Protein AF-A0A445AIQ0-F1 (afdb_monomer_lite)

Radius of gyration: 19.83 Å; chains: 1; bounding box: 51×32×51 Å

Sequence (119 aa):
MVEGFGVENKNWVLDMYKKRHSWVTAHIRGKFFAGFWTTSRCEGLNSIIAKYVNSRYNLVEFIQHFNRCVDHIQWKEVQADLVSVNGRPNMQTYFQQLERSAANVYTLSVFYMFQPILV

Structure (mmCIF, N/CA/C/O backbone):
data_AF-A0A445AIQ0-F1
#
_entry.id   AF-A0A445AIQ0-F1
#
loop_
_atom_site.group_PDB
_atom_site.id
_atom_site.type_symbol
_atom_site.label_atom_id
_atom_site.label_alt_id
_atom_site.label_comp_id
_atom_site.label_asym_id
_atom_site.label_entity_id
_atom_site.label_seq_id
_atom_site.pdbx_PDB_ins_code
_atom_site.Cartn_x
_atom_site.Cartn_y
_atom_site.Cartn_z
_atom_site.occupancy
_atom_site.B_iso_or_equiv
_atom_site.auth_seq_id
_atom_site.auth_comp_id
_atom_site.auth_asym_id
_atom_site.auth_atom_id
_atom_site.pdbx_PDB_model_num
ATOM 1 N N . MET A 1 1 ? -28.488 -18.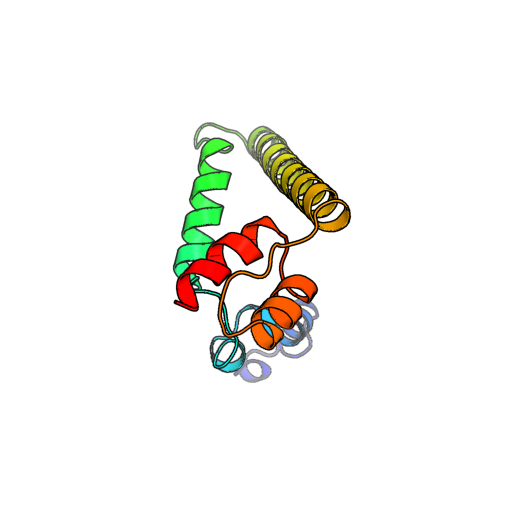774 1.343 1.00 69.75 1 MET A N 1
ATOM 2 C CA . MET A 1 1 ? -27.808 -18.552 2.643 1.00 69.75 1 MET A CA 1
ATOM 3 C C . MET A 1 1 ? -28.243 -17.234 3.268 1.00 69.75 1 MET A C 1
ATOM 5 O O . MET A 1 1 ? -28.803 -17.287 4.342 1.00 69.75 1 MET A O 1
ATOM 9 N N . VAL A 1 2 ? -28.077 -16.085 2.600 1.00 82.12 2 VAL A N 1
ATOM 10 C CA . VAL A 1 2 ? -28.510 -14.764 3.114 1.00 82.12 2 VAL A CA 1
ATOM 11 C C . VAL A 1 2 ? -30.040 -14.653 3.263 1.00 82.12 2 VAL A C 1
ATOM 13 O O . VAL A 1 2 ? -30.512 -14.206 4.302 1.00 82.12 2 VAL A O 1
ATOM 16 N N . GLU A 1 3 ? -30.798 -15.158 2.284 1.00 83.00 3 GLU A N 1
ATOM 17 C CA . GLU A 1 3 ? -32.276 -15.219 2.317 1.00 83.00 3 GLU A CA 1
ATOM 18 C C . GLU A 1 3 ? -32.822 -16.071 3.472 1.00 83.00 3 GLU A C 1
ATOM 20 O O . GLU A 1 3 ? -33.852 -15.756 4.054 1.00 83.00 3 GLU A O 1
ATOM 25 N N . GLY A 1 4 ? -32.098 -17.125 3.868 1.00 88.50 4 GLY A N 1
ATOM 26 C CA . GLY A 1 4 ? -32.497 -17.987 4.987 1.00 88.50 4 GLY A CA 1
ATOM 27 C C . GLY A 1 4 ? -32.438 -17.291 6.350 1.00 88.50 4 GLY A C 1
ATOM 28 O O . GLY A 1 4 ? -33.004 -17.794 7.313 1.00 88.50 4 GLY A O 1
ATOM 29 N N . PHE A 1 5 ? -31.772 -16.134 6.425 1.00 88.44 5 PHE A N 1
ATOM 30 C CA . PHE A 1 5 ? -31.697 -15.295 7.620 1.00 88.44 5 PHE A CA 1
ATOM 31 C C . PHE A 1 5 ? -32.515 -13.997 7.490 1.00 88.44 5 PHE A C 1
ATOM 33 O O . PHE A 1 5 ? -32.503 -13.194 8.420 1.00 88.44 5 PHE A O 1
ATOM 40 N N . GLY A 1 6 ? -33.210 -13.764 6.366 1.00 89.75 6 GLY A N 1
ATOM 41 C CA . GLY A 1 6 ? -34.052 -12.577 6.153 1.00 89.75 6 GLY A CA 1
ATOM 42 C C . GLY A 1 6 ? -33.290 -11.243 6.140 1.00 89.75 6 GLY A C 1
ATOM 43 O O . GLY A 1 6 ? -33.824 -10.205 6.543 1.00 89.75 6 GLY A O 1
ATOM 44 N N . VAL A 1 7 ? -32.006 -11.257 5.765 1.00 91.44 7 VAL A N 1
ATOM 45 C CA . VAL A 1 7 ? -31.132 -10.066 5.761 1.00 91.44 7 VAL A CA 1
ATOM 46 C C . VAL A 1 7 ? -30.725 -9.609 4.359 1.00 91.44 7 VAL A C 1
ATOM 48 O O . VAL A 1 7 ? -29.954 -8.662 4.219 1.00 91.44 7 VAL A O 1
ATOM 51 N N . GLU A 1 8 ? -31.256 -10.234 3.313 1.00 89.12 8 GLU A N 1
ATOM 52 C CA . GLU A 1 8 ? -30.918 -9.986 1.909 1.00 89.12 8 GLU A CA 1
ATOM 53 C C . GLU A 1 8 ? -31.141 -8.535 1.466 1.00 89.12 8 GLU A C 1
ATOM 55 O O . GLU A 1 8 ? -30.362 -8.011 0.673 1.00 89.12 8 GLU A O 1
ATOM 60 N N . ASN A 1 9 ? -32.129 -7.853 2.052 1.00 90.81 9 ASN A N 1
ATOM 61 C CA . ASN A 1 9 ? -32.472 -6.467 1.726 1.00 90.81 9 ASN A CA 1
ATOM 62 C C . ASN A 1 9 ? -31.833 -5.429 2.663 1.00 90.81 9 ASN A C 1
ATOM 64 O O . ASN A 1 9 ? -32.161 -4.244 2.605 1.00 90.81 9 ASN A O 1
ATOM 68 N N . LYS A 1 10 ? -30.929 -5.834 3.563 1.00 94.12 10 LYS A N 1
ATOM 69 C CA . LYS A 1 10 ? -30.224 -4.882 4.430 1.00 94.12 10 LYS A CA 1
ATOM 70 C C . LYS A 1 10 ? -29.133 -4.169 3.629 1.00 94.12 10 LYS A C 1
ATOM 72 O O . LYS A 1 10 ? -28.277 -4.815 3.029 1.00 94.12 10 LYS A O 1
ATOM 77 N N . ASN A 1 11 ? -29.104 -2.836 3.697 1.00 94.25 11 ASN A N 1
ATOM 78 C CA . ASN A 1 11 ? -28.148 -2.006 2.947 1.00 94.25 11 ASN A CA 1
ATOM 79 C C . ASN A 1 11 ? -26.690 -2.455 3.123 1.00 94.25 11 ASN A C 1
ATOM 81 O O . ASN A 1 11 ? -25.964 -2.573 2.144 1.00 94.25 11 ASN A O 1
ATOM 85 N N . TRP A 1 12 ? -26.277 -2.790 4.349 1.00 91.31 12 TRP A N 1
ATOM 86 C CA . TRP A 1 12 ? -24.907 -3.238 4.614 1.00 91.31 12 TRP A CA 1
ATOM 87 C C . TRP A 1 12 ? -24.563 -4.572 3.926 1.00 91.31 12 TRP A C 1
ATOM 89 O O . TRP A 1 12 ? -23.424 -4.751 3.498 1.00 91.31 12 TRP A O 1
ATOM 99 N N . VAL A 1 13 ? -25.531 -5.486 3.770 1.00 92.12 13 VAL A N 1
ATOM 100 C CA . VAL A 1 13 ? -25.348 -6.764 3.057 1.00 92.12 13 VAL A CA 1
ATOM 101 C C . VAL A 1 13 ? -25.195 -6.509 1.565 1.00 92.12 13 VAL A C 1
ATOM 103 O O . VAL A 1 13 ? -24.271 -7.028 0.936 1.00 92.12 13 VAL A O 1
ATOM 106 N N . LEU A 1 14 ? -26.062 -5.665 1.006 1.00 92.69 14 LEU A N 1
ATOM 107 C CA . LEU A 1 14 ? -25.999 -5.270 -0.398 1.00 92.69 14 LEU A CA 1
ATOM 108 C C . LEU A 1 14 ? -24.679 -4.555 -0.714 1.00 92.69 14 LEU A C 1
ATOM 110 O O . LEU A 1 14 ? -24.034 -4.863 -1.717 1.00 92.69 14 LEU A O 1
ATOM 114 N N . ASP A 1 15 ? -24.230 -3.651 0.154 1.00 92.88 15 ASP A N 1
ATOM 115 C CA . ASP A 1 15 ? -22.976 -2.916 -0.020 1.00 92.88 15 ASP A CA 1
ATOM 116 C C . ASP A 1 15 ? -21.745 -3.816 0.113 1.00 92.88 15 ASP A C 1
ATOM 118 O O . ASP A 1 15 ? -20.819 -3.723 -0.699 1.00 92.88 15 ASP A O 1
ATOM 122 N N . MET A 1 16 ? -21.746 -4.740 1.079 1.00 89.56 16 MET A N 1
ATOM 123 C CA . MET A 1 16 ? -20.732 -5.793 1.180 1.00 89.56 16 MET A CA 1
ATOM 124 C C . MET A 1 16 ? -20.670 -6.635 -0.095 1.00 89.56 16 MET A C 1
ATOM 126 O O . MET A 1 16 ? -19.586 -6.874 -0.635 1.00 89.56 16 MET A O 1
ATOM 130 N N . TYR A 1 17 ? -21.831 -7.049 -0.609 1.00 89.19 17 TYR A N 1
ATOM 131 C CA . TYR A 1 17 ? -21.923 -7.872 -1.808 1.00 89.19 17 TYR A CA 1
ATOM 132 C C . TYR A 1 17 ? -21.466 -7.122 -3.066 1.00 89.19 17 TYR A C 1
ATOM 134 O O . TYR A 1 17 ? -20.771 -7.693 -3.910 1.00 89.19 17 TYR A O 1
ATOM 142 N N . LYS A 1 18 ? -21.770 -5.826 -3.196 1.00 91.62 18 LYS A N 1
ATOM 143 C CA . LYS A 1 18 ? -21.240 -4.971 -4.276 1.00 91.62 18 LYS A CA 1
ATOM 144 C C . LYS A 1 18 ? -19.706 -4.912 -4.252 1.00 91.62 18 LYS A C 1
ATOM 146 O O . LYS A 1 18 ? -19.066 -4.990 -5.301 1.00 91.62 18 LYS A O 1
ATOM 151 N N . LYS A 1 19 ? -19.106 -4.858 -3.059 1.00 87.06 19 LYS A N 1
ATOM 152 C CA . LYS A 1 19 ? -17.647 -4.782 -2.840 1.00 87.06 19 LYS A CA 1
ATOM 153 C C . LYS A 1 19 ? -16.936 -6.142 -2.823 1.00 87.06 19 LYS A C 1
ATOM 155 O O . LYS A 1 19 ? -15.730 -6.196 -2.595 1.00 87.06 19 LYS A O 1
ATOM 160 N N . ARG A 1 20 ? -17.644 -7.246 -3.093 1.00 88.19 20 ARG A N 1
ATOM 161 C CA . ARG A 1 20 ? -17.108 -8.622 -3.020 1.00 88.19 20 ARG A CA 1
ATOM 162 C C . ARG A 1 20 ? -15.837 -8.856 -3.835 1.00 88.19 20 ARG A C 1
ATOM 164 O O . ARG A 1 20 ? -14.992 -9.650 -3.444 1.00 88.19 20 ARG A O 1
ATOM 171 N N . HIS A 1 21 ? -15.670 -8.137 -4.940 1.00 79.19 21 HIS A N 1
ATOM 172 C CA . HIS A 1 21 ? -14.495 -8.236 -5.803 1.00 79.19 21 HIS A CA 1
ATOM 173 C C . HIS A 1 21 ? -13.179 -7.830 -5.115 1.00 79.19 21 HIS A C 1
ATOM 175 O O . HIS A 1 21 ? -12.111 -8.202 -5.598 1.00 79.19 21 HIS A O 1
ATOM 181 N N . SER A 1 22 ? -13.247 -7.087 -4.007 1.00 74.00 22 SER A N 1
ATOM 182 C CA . SER A 1 22 ? -12.077 -6.620 -3.258 1.00 74.00 22 SER A CA 1
ATOM 183 C C . SER A 1 22 ? -11.575 -7.618 -2.210 1.00 74.00 22 SER A C 1
ATOM 185 O O . SER A 1 22 ? -10.437 -7.493 -1.765 1.00 74.00 22 SER A O 1
ATOM 187 N N . TRP A 1 23 ? -12.395 -8.595 -1.804 1.00 73.06 23 TRP A N 1
ATOM 188 C CA . TRP A 1 23 ? -12.088 -9.487 -0.674 1.00 73.06 23 TRP A CA 1
ATOM 189 C C . TRP A 1 23 ? -12.412 -10.969 -0.912 1.00 73.06 23 TRP A C 1
ATOM 191 O O . TRP A 1 23 ? -11.812 -11.827 -0.271 1.00 73.06 23 TRP A O 1
ATOM 201 N N . VAL A 1 24 ? -13.313 -11.309 -1.841 1.00 79.56 24 VAL A N 1
ATOM 202 C CA . VAL A 1 24 ? -13.638 -12.707 -2.160 1.00 79.56 24 VAL A CA 1
ATOM 203 C C . VAL A 1 24 ? -12.531 -13.331 -3.002 1.00 79.56 24 VAL A C 1
ATOM 205 O O . VAL A 1 24 ? -12.258 -12.898 -4.122 1.00 79.56 24 VAL A O 1
ATOM 208 N N . THR A 1 25 ? -11.966 -14.433 -2.514 1.00 70.88 25 THR A N 1
ATOM 209 C CA . THR A 1 25 ? -10.865 -15.170 -3.154 1.00 70.88 25 THR A CA 1
ATOM 210 C C . THR A 1 25 ? -11.159 -15.574 -4.603 1.00 70.88 25 THR A C 1
ATOM 212 O O . THR A 1 25 ? -10.279 -15.487 -5.457 1.00 70.88 25 THR A O 1
ATOM 215 N N . ALA A 1 26 ? -12.406 -15.941 -4.921 1.00 79.56 26 ALA A N 1
ATOM 216 C CA . ALA A 1 26 ? -12.816 -16.290 -6.284 1.00 79.56 26 ALA A CA 1
ATOM 217 C C . ALA A 1 26 ? -12.656 -15.131 -7.290 1.00 79.56 26 ALA A C 1
ATOM 219 O O . ALA A 1 26 ? -12.390 -15.380 -8.459 1.00 79.56 26 ALA A O 1
ATOM 220 N N . HIS A 1 27 ? -12.764 -13.876 -6.838 1.00 73.44 27 HIS A N 1
ATOM 221 C CA . HIS A 1 27 ? -12.558 -12.678 -7.665 1.00 73.44 27 HIS A CA 1
ATOM 222 C C . HIS A 1 27 ? -11.104 -12.176 -7.670 1.00 73.44 27 HIS A C 1
ATOM 224 O O . HIS A 1 27 ? -10.737 -11.324 -8.481 1.00 73.44 27 HIS A O 1
ATOM 230 N N . ILE A 1 28 ? -10.286 -12.688 -6.753 1.00 68.56 28 ILE A N 1
ATOM 231 C CA . ILE A 1 28 ? -8.854 -12.394 -6.627 1.00 68.56 28 ILE A CA 1
ATOM 232 C C . ILE A 1 28 ? -8.043 -13.342 -7.530 1.00 68.56 28 ILE A C 1
ATOM 234 O O . ILE A 1 28 ? -6.978 -12.976 -8.024 1.00 68.56 28 ILE A O 1
ATOM 238 N N . ARG A 1 29 ? -8.564 -14.545 -7.808 1.00 67.75 29 ARG A N 1
ATOM 239 C CA . ARG A 1 29 ? -7.931 -15.541 -8.681 1.00 67.75 29 ARG A CA 1
ATOM 240 C C . ARG A 1 29 ? -7.721 -14.991 -10.100 1.00 67.75 29 ARG A C 1
ATOM 242 O O . ARG A 1 29 ? -8.664 -14.540 -10.739 1.00 67.75 29 ARG A O 1
ATOM 249 N N . GLY A 1 30 ? -6.480 -15.050 -10.587 1.00 66.81 30 GLY A N 1
ATOM 250 C CA . GLY A 1 30 ? -6.094 -14.565 -11.920 1.00 66.81 30 GLY A CA 1
ATOM 251 C C . GLY A 1 30 ? -5.699 -13.085 -11.986 1.00 66.81 30 GLY A C 1
ATOM 252 O O . GLY A 1 30 ? -5.286 -12.626 -13.046 1.00 66.81 30 GLY A O 1
ATOM 253 N N . LYS A 1 31 ? -5.771 -12.337 -10.877 1.00 68.62 31 LYS A N 1
ATOM 254 C CA . LYS A 1 31 ? -5.184 -10.993 -10.796 1.00 68.62 31 LYS A CA 1
ATOM 255 C C . LYS A 1 31 ? -3.725 -11.083 -10.353 1.00 68.62 31 LYS A C 1
ATOM 257 O O . LYS A 1 31 ? -3.399 -11.806 -9.412 1.00 68.62 31 LYS A O 1
ATOM 262 N N . PHE A 1 32 ? -2.849 -10.351 -11.035 1.00 62.50 32 PHE A N 1
ATOM 263 C CA . PHE A 1 32 ? -1.444 -10.246 -10.659 1.00 62.50 32 PHE A CA 1
ATOM 264 C C . PHE A 1 32 ? -1.302 -9.292 -9.469 1.00 62.50 32 PHE A C 1
ATOM 266 O O . PHE A 1 32 ? -1.684 -8.128 -9.556 1.00 62.50 32 PHE A O 1
ATOM 273 N N . PHE A 1 33 ? -0.754 -9.791 -8.361 1.00 64.12 33 PHE A N 1
ATOM 274 C CA . PHE A 1 33 ? -0.478 -9.000 -7.156 1.00 64.12 33 PHE A CA 1
ATOM 275 C C . PHE A 1 33 ? 1.022 -8.813 -6.910 1.00 64.12 33 PHE A C 1
ATOM 277 O O . PHE A 1 33 ? 1.404 -8.536 -5.783 1.00 64.12 33 PHE A O 1
ATOM 284 N N . ALA A 1 34 ? 1.885 -9.012 -7.916 1.00 58.66 34 ALA A N 1
ATOM 285 C CA . ALA A 1 34 ? 3.339 -8.850 -7.782 1.00 58.66 34 ALA A CA 1
ATOM 286 C C . ALA A 1 34 ? 3.951 -9.582 -6.564 1.00 58.66 34 ALA A C 1
ATOM 288 O O . ALA A 1 34 ? 4.798 -9.043 -5.863 1.00 58.66 34 ALA A O 1
ATOM 289 N N . GLY A 1 35 ? 3.482 -10.804 -6.275 1.00 55.94 35 GLY A N 1
ATOM 290 C CA . GLY A 1 35 ? 3.962 -11.607 -5.141 1.00 55.94 35 GLY A CA 1
ATOM 291 C C . GLY A 1 35 ? 3.330 -11.274 -3.782 1.00 55.94 35 GLY A C 1
ATOM 292 O O . GLY A 1 35 ? 3.587 -11.976 -2.806 1.00 55.94 35 GLY A O 1
ATOM 293 N N . PHE A 1 36 ? 2.447 -10.275 -3.697 1.00 54.47 36 PHE A N 1
ATOM 294 C CA . PHE A 1 36 ? 1.732 -9.940 -2.465 1.00 54.47 36 PHE A CA 1
ATOM 295 C C . PHE A 1 36 ? 0.487 -10.822 -2.280 1.00 54.47 36 PHE A C 1
ATOM 297 O O . PHE A 1 36 ? -0.539 -10.642 -2.939 1.00 54.47 36 PHE A O 1
ATOM 304 N N . TRP A 1 37 ? 0.559 -11.782 -1.357 1.00 58.53 37 TRP A N 1
ATOM 305 C CA . TRP A 1 37 ? -0.591 -12.589 -0.942 1.00 58.53 37 TRP A CA 1
ATOM 306 C C . TRP A 1 37 ? -1.550 -11.758 -0.073 1.00 58.53 37 TRP A C 1
ATOM 308 O O . TRP A 1 37 ? -1.203 -10.706 0.467 1.00 58.53 37 TRP A O 1
ATOM 318 N N . THR A 1 38 ? -2.799 -12.206 0.071 1.00 59.75 38 THR A N 1
ATOM 319 C CA . THR A 1 38 ? -3.809 -11.503 0.883 1.00 59.75 38 THR A CA 1
ATOM 320 C C . THR A 1 38 ? -3.376 -11.317 2.337 1.00 59.75 38 THR A C 1
ATOM 322 O O . THR A 1 38 ? -3.647 -10.262 2.901 1.00 59.75 38 THR A O 1
ATOM 325 N N . THR A 1 39 ? -2.669 -12.287 2.922 1.00 63.97 39 THR A N 1
ATOM 326 C CA . THR A 1 39 ? -2.183 -12.213 4.308 1.00 63.97 39 THR A CA 1
ATOM 327 C C . THR A 1 39 ? -0.970 -11.302 4.456 1.00 63.97 39 THR A C 1
ATOM 329 O O . THR A 1 39 ? -0.983 -10.467 5.352 1.00 63.97 39 THR A O 1
ATOM 332 N N . SER A 1 40 ? 0.009 -11.346 3.541 1.00 64.75 40 SER A N 1
ATOM 333 C CA . SER A 1 40 ? 1.198 -10.480 3.627 1.00 64.75 40 SER A CA 1
ATOM 334 C C . SER A 1 40 ? 0.859 -8.991 3.499 1.00 64.75 40 SER A C 1
ATOM 336 O O . SER A 1 40 ? 1.485 -8.151 4.144 1.00 64.75 40 SER A O 1
ATOM 338 N N . ARG A 1 41 ? -0.189 -8.643 2.737 1.00 66.12 41 ARG A N 1
ATOM 339 C CA . ARG A 1 41 ? -0.722 -7.268 2.702 1.00 66.12 41 ARG A CA 1
ATOM 340 C C . ARG A 1 41 ? -1.307 -6.841 4.047 1.00 66.12 41 ARG A C 1
ATOM 342 O O . ARG A 1 41 ? -1.029 -5.732 4.498 1.00 66.12 41 ARG A O 1
ATOM 349 N N . CYS A 1 42 ? -2.088 -7.710 4.691 1.00 69.19 42 CYS A N 1
ATOM 350 C CA . CYS A 1 42 ? -2.625 -7.438 6.023 1.00 69.19 42 CYS A CA 1
ATOM 351 C C . CYS A 1 42 ? -1.514 -7.373 7.078 1.00 69.19 42 CYS A C 1
ATOM 353 O O . CYS A 1 42 ? -1.560 -6.508 7.940 1.00 69.19 42 CYS A O 1
ATOM 355 N N . GLU A 1 43 ? -0.495 -8.227 6.997 1.00 78.81 43 GLU A N 1
ATOM 356 C CA . GLU A 1 43 ? 0.667 -8.211 7.894 1.00 78.81 43 GLU A CA 1
ATOM 357 C C . GLU A 1 43 ? 1.488 -6.927 7.741 1.00 78.81 43 GLU A C 1
ATOM 359 O O . GLU A 1 43 ? 1.845 -6.305 8.740 1.00 78.81 43 GLU A O 1
ATOM 364 N N . GLY A 1 44 ? 1.728 -6.479 6.505 1.00 80.25 44 GLY A N 1
ATOM 365 C CA . GLY A 1 44 ? 2.404 -5.212 6.224 1.00 80.25 44 GLY A CA 1
ATOM 366 C C . GLY A 1 44 ? 1.625 -4.007 6.754 1.00 80.25 44 GLY A C 1
ATOM 367 O O . GLY A 1 44 ? 2.189 -3.167 7.456 1.00 80.25 44 GLY A O 1
ATOM 368 N N . LEU A 1 45 ? 0.316 -3.950 6.488 1.00 79.56 45 LEU A N 1
ATOM 369 C CA . LEU A 1 45 ? -0.560 -2.905 7.030 1.00 79.56 45 LEU A CA 1
ATOM 370 C C . LEU A 1 45 ? -0.599 -2.937 8.559 1.00 79.56 45 LEU A C 1
ATOM 372 O O . LEU A 1 45 ? -0.437 -1.897 9.193 1.00 79.56 45 LEU A O 1
ATOM 376 N N . ASN A 1 46 ? -0.735 -4.120 9.159 1.00 82.50 46 ASN A N 1
ATOM 377 C CA . ASN A 1 46 ? -0.720 -4.284 10.609 1.00 82.50 46 ASN A CA 1
ATOM 378 C C . ASN A 1 46 ? 0.621 -3.848 11.207 1.00 82.50 46 ASN A C 1
ATOM 380 O O . ASN A 1 46 ? 0.628 -3.188 12.240 1.00 82.50 46 ASN A O 1
ATOM 384 N N . SER A 1 47 ? 1.746 -4.146 10.553 1.00 88.00 47 SER A N 1
ATOM 385 C CA . SER A 1 47 ? 3.078 -3.701 10.980 1.00 88.00 47 SER A CA 1
ATOM 386 C C . SER A 1 47 ? 3.217 -2.177 10.950 1.00 88.00 47 SER A C 1
ATOM 388 O O . SER A 1 47 ? 3.837 -1.596 11.840 1.00 88.00 47 SER A O 1
ATOM 390 N N . ILE A 1 48 ? 2.624 -1.508 9.95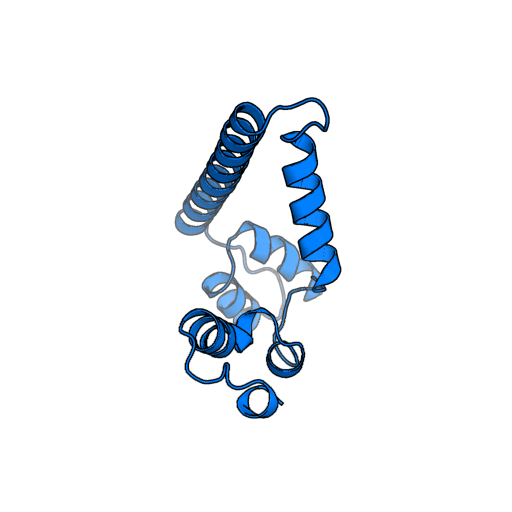5 1.00 86.69 48 ILE A N 1
ATOM 391 C CA . ILE A 1 48 ? 2.593 -0.043 9.896 1.00 86.69 48 ILE A CA 1
ATOM 392 C C . ILE A 1 48 ? 1.706 0.502 11.017 1.00 86.69 48 ILE A C 1
ATOM 394 O O . ILE A 1 48 ? 2.171 1.330 11.793 1.00 86.69 48 ILE A O 1
ATOM 398 N N . ILE A 1 49 ? 0.473 0.007 11.155 1.00 86.94 49 ILE A N 1
ATOM 399 C CA . ILE A 1 49 ? -0.483 0.466 12.174 1.00 86.94 49 ILE A CA 1
ATOM 400 C C . ILE A 1 49 ? 0.071 0.254 13.588 1.00 86.94 49 ILE A C 1
ATOM 402 O O . ILE A 1 49 ? -0.023 1.159 14.414 1.00 86.94 49 ILE A O 1
ATOM 406 N N . ALA A 1 50 ? 0.721 -0.882 13.854 1.00 89.44 50 ALA A N 1
ATOM 407 C CA . ALA A 1 50 ? 1.334 -1.208 15.144 1.00 89.44 50 ALA A CA 1
ATOM 408 C C . ALA A 1 50 ? 2.394 -0.189 15.602 1.00 89.44 50 ALA A C 1
ATOM 410 O O . ALA A 1 50 ? 2.650 -0.080 16.796 1.00 89.44 50 ALA A O 1
ATOM 411 N N . LYS A 1 51 ? 2.989 0.590 14.686 1.00 90.88 51 LYS A N 1
ATOM 412 C CA . LYS A 1 51 ? 3.919 1.682 15.036 1.00 90.88 51 LYS A CA 1
ATOM 413 C C . LYS A 1 51 ? 3.211 2.916 15.597 1.00 90.88 51 LYS A C 1
ATOM 415 O O . LYS A 1 51 ? 3.858 3.747 16.226 1.00 90.88 51 LYS A O 1
ATOM 420 N N . TYR A 1 52 ? 1.912 3.048 15.344 1.00 88.94 52 TYR A N 1
ATOM 421 C CA . TYR A 1 52 ? 1.106 4.204 15.732 1.00 88.94 52 TYR A CA 1
ATOM 422 C C . TYR A 1 52 ? 0.144 3.892 16.878 1.00 88.94 52 TYR A C 1
ATOM 424 O O . TYR A 1 52 ? -0.260 4.815 17.574 1.00 88.94 52 TYR A O 1
ATOM 432 N N . VAL A 1 53 ? -0.222 2.627 17.101 1.00 88.44 53 VAL A N 1
ATOM 433 C CA . VAL A 1 53 ? -1.206 2.239 18.124 1.00 88.44 53 VAL A CA 1
ATOM 434 C C . VAL A 1 53 ? -0.541 1.560 19.323 1.00 88.44 53 VAL A C 1
ATOM 436 O O . VAL A 1 53 ? 0.395 0.780 19.174 1.00 88.44 53 VAL A O 1
ATOM 439 N N . ASN A 1 54 ? -1.044 1.838 20.527 1.00 90.62 54 ASN A N 1
ATOM 440 C CA . ASN A 1 54 ? -0.586 1.232 21.775 1.00 90.62 54 ASN A CA 1
ATOM 441 C C . ASN A 1 54 ? -1.787 0.701 22.564 1.00 90.62 54 ASN A C 1
ATOM 443 O O . ASN A 1 54 ? -2.830 1.349 22.615 1.00 90.62 54 ASN A O 1
ATOM 447 N N . SER A 1 55 ? -1.634 -0.450 23.220 1.00 90.50 55 SER A N 1
ATOM 448 C CA . SER A 1 55 ? -2.703 -1.063 24.019 1.00 90.50 55 SER A CA 1
ATOM 449 C C . SER A 1 55 ? -3.120 -0.237 25.241 1.00 90.50 55 SER A C 1
ATOM 451 O O . SER A 1 55 ? -4.172 -0.496 25.814 1.00 90.50 55 SER A O 1
ATOM 453 N N . ARG A 1 56 ? -2.304 0.739 25.659 1.00 93.31 56 ARG A N 1
ATOM 454 C CA . ARG A 1 56 ? -2.599 1.652 26.772 1.00 93.31 56 ARG A CA 1
ATOM 455 C C . ARG A 1 56 ? -3.427 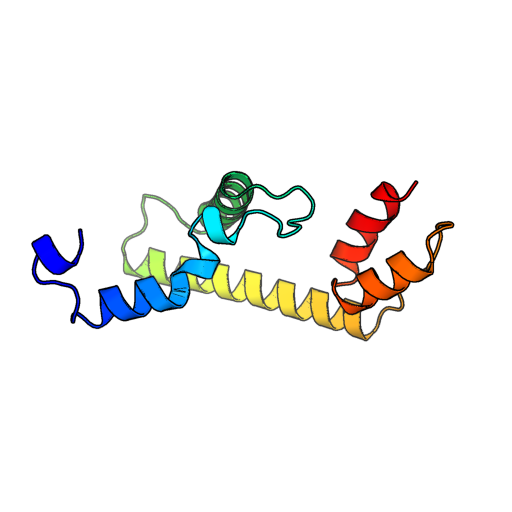2.871 26.363 1.00 93.31 56 ARG A C 1
ATOM 457 O O . ARG A 1 56 ? -3.842 3.614 27.246 1.00 93.31 56 ARG A O 1
ATOM 464 N N . TYR A 1 57 ? -3.638 3.093 25.066 1.00 93.88 57 TYR A N 1
ATOM 465 C CA . TYR A 1 57 ? -4.411 4.234 24.586 1.00 93.88 57 TYR A CA 1
ATOM 466 C C . TYR A 1 57 ? -5.898 4.057 24.858 1.00 93.88 57 TYR A C 1
ATOM 468 O O . TYR A 1 57 ? -6.469 2.987 24.642 1.00 93.88 57 TYR A O 1
ATOM 476 N N . ASN A 1 58 ? -6.536 5.142 25.286 1.00 95.12 58 ASN A N 1
ATOM 477 C CA . ASN A 1 58 ? -7.988 5.219 25.272 1.00 95.12 58 ASN A CA 1
ATOM 478 C C . ASN A 1 58 ? -8.502 5.387 23.827 1.00 95.12 58 ASN A C 1
ATOM 480 O O . ASN A 1 58 ? -7.737 5.611 22.887 1.00 95.12 58 ASN A O 1
ATOM 484 N N . LEU A 1 59 ? -9.819 5.284 23.634 1.00 94.62 59 LEU A N 1
ATOM 485 C CA . LEU A 1 59 ? -10.417 5.312 22.296 1.00 94.62 59 LEU A CA 1
ATOM 486 C C . LEU A 1 59 ? -10.116 6.610 21.523 1.00 94.62 59 LEU A C 1
ATOM 488 O O . LEU A 1 59 ? -9.906 6.567 20.312 1.00 94.62 59 LEU A O 1
ATOM 492 N N . VAL A 1 60 ? -10.076 7.757 22.205 1.00 96.25 60 VAL A N 1
ATOM 493 C CA . VAL A 1 60 ? -9.813 9.057 21.570 1.00 96.25 60 VAL A CA 1
ATOM 494 C C . VAL A 1 60 ? -8.365 9.131 21.095 1.00 96.25 60 VAL A C 1
ATOM 496 O O . VAL A 1 60 ? -8.112 9.491 19.946 1.00 96.25 60 VAL A O 1
ATOM 499 N N . GLU A 1 61 ? -7.424 8.735 21.950 1.00 94.38 61 GLU A N 1
ATOM 500 C CA . GLU A 1 61 ? -6.001 8.654 21.609 1.00 94.38 61 GLU A CA 1
ATOM 501 C C . GLU A 1 61 ? -5.774 7.691 20.440 1.00 94.38 61 GLU A C 1
ATOM 503 O O . GLU A 1 61 ? -5.090 8.036 19.476 1.00 94.38 61 GLU A O 1
ATOM 508 N N . PHE A 1 62 ? -6.414 6.517 20.467 1.00 93.88 62 PHE A N 1
ATOM 509 C CA . PHE A 1 62 ? -6.348 5.555 19.371 1.00 93.88 62 PHE A CA 1
ATOM 510 C C . PHE A 1 62 ? -6.780 6.180 18.040 1.00 93.88 62 PHE A C 1
ATOM 512 O O . PHE A 1 62 ? -6.042 6.083 17.062 1.00 93.88 62 PHE A O 1
ATOM 519 N N . ILE A 1 63 ? -7.934 6.857 17.996 1.00 94.00 63 ILE A N 1
ATOM 520 C CA . ILE A 1 63 ? -8.442 7.486 16.767 1.00 94.00 63 ILE A CA 1
ATOM 521 C C . ILE A 1 63 ? -7.478 8.570 16.269 1.00 94.00 63 ILE A C 1
ATOM 523 O O . ILE A 1 63 ? -7.184 8.630 15.076 1.00 94.00 63 ILE A O 1
ATOM 527 N N . GLN A 1 64 ? -6.945 9.405 17.164 1.00 95.38 64 GLN A N 1
ATOM 528 C CA . GLN A 1 64 ? -5.988 10.451 16.792 1.00 95.38 64 GLN A CA 1
ATOM 529 C C . GLN A 1 64 ? -4.710 9.865 16.181 1.00 95.38 64 GLN A C 1
ATOM 531 O O . GLN A 1 64 ? -4.247 10.325 15.135 1.00 95.38 64 GLN A O 1
ATOM 536 N N . HIS A 1 65 ? -4.144 8.836 16.809 1.00 93.81 65 HIS A N 1
ATOM 537 C CA . HIS A 1 65 ? -2.942 8.172 16.316 1.00 93.81 65 HIS A CA 1
ATOM 538 C C . HIS A 1 65 ? -3.186 7.388 15.024 1.00 93.81 65 HIS A C 1
ATOM 540 O O . HIS A 1 65 ? -2.339 7.397 14.128 1.00 93.81 65 HIS A O 1
ATOM 546 N N . PHE A 1 66 ? -4.351 6.755 14.899 1.00 91.25 66 PHE A N 1
ATOM 547 C CA . PHE A 1 66 ? -4.763 6.073 13.681 1.00 91.25 66 PHE A CA 1
ATOM 548 C C . PHE A 1 66 ? -4.902 7.053 12.510 1.00 91.25 66 PHE A C 1
ATOM 550 O O . PHE A 1 66 ? -4.353 6.795 11.442 1.00 91.25 66 PHE A O 1
ATOM 557 N N . ASN A 1 67 ? -5.536 8.211 12.711 1.00 93.44 67 ASN A N 1
ATOM 558 C CA . ASN A 1 67 ? -5.640 9.233 11.666 1.00 93.44 67 ASN A CA 1
ATOM 559 C C . ASN A 1 67 ? -4.259 9.745 11.234 1.00 93.44 67 ASN A C 1
ATOM 561 O O . ASN A 1 67 ? -3.985 9.806 10.042 1.00 93.44 67 ASN A O 1
ATOM 565 N N . ARG A 1 68 ? -3.332 9.978 12.176 1.00 94.19 68 ARG A N 1
ATOM 566 C CA . ARG A 1 68 ? -1.936 10.323 11.836 1.00 94.19 68 ARG A CA 1
ATOM 567 C C . ARG A 1 68 ? -1.240 9.246 10.998 1.00 94.19 68 ARG A C 1
ATOM 569 O O . ARG A 1 68 ? -0.420 9.574 10.143 1.00 94.19 68 ARG A O 1
ATOM 576 N N . CYS A 1 69 ? -1.532 7.969 11.252 1.00 92.50 69 CYS A N 1
ATOM 577 C CA . CYS A 1 69 ? -1.033 6.864 10.433 1.00 92.50 69 CYS A CA 1
ATOM 578 C C . CYS A 1 69 ? -1.573 6.962 8.998 1.00 92.50 69 CYS A C 1
ATOM 580 O O . CYS A 1 69 ? -0.798 6.879 8.047 1.00 92.50 69 CYS A O 1
ATOM 582 N N . VAL A 1 70 ? -2.881 7.196 8.845 1.00 91.69 70 VAL A N 1
ATOM 583 C CA . VAL A 1 70 ? -3.533 7.364 7.536 1.00 91.69 70 VAL A CA 1
ATOM 584 C C . VAL A 1 70 ? -2.948 8.555 6.779 1.00 91.69 70 VAL A C 1
ATOM 586 O O . VAL A 1 70 ? -2.531 8.383 5.635 1.00 91.69 70 VAL A O 1
ATOM 589 N N . ASP A 1 71 ? -2.823 9.715 7.424 1.00 94.62 71 ASP A N 1
ATOM 590 C CA . ASP A 1 71 ? -2.240 10.920 6.824 1.00 94.62 71 ASP A CA 1
ATOM 591 C C . ASP A 1 71 ? -0.801 10.667 6.353 1.00 94.62 71 ASP A C 1
ATOM 593 O O . ASP A 1 71 ? -0.402 11.076 5.263 1.00 94.62 71 ASP A O 1
ATOM 597 N N . HIS A 1 72 ? -0.011 9.938 7.149 1.00 92.50 72 HIS A N 1
ATOM 598 C CA . HIS A 1 72 ? 1.355 9.576 6.779 1.00 92.50 72 HIS A CA 1
ATOM 599 C C . HIS A 1 72 ? 1.408 8.644 5.560 1.00 92.50 72 HIS A C 1
ATOM 601 O O . HIS A 1 72 ? 2.277 8.807 4.699 1.00 92.50 72 HIS A O 1
ATOM 607 N N . ILE A 1 73 ? 0.501 7.665 5.482 1.00 88.94 73 ILE A N 1
ATOM 608 C CA . ILE A 1 73 ? 0.398 6.752 4.336 1.00 88.94 73 ILE A CA 1
ATOM 609 C C . ILE A 1 73 ? 0.014 7.536 3.077 1.00 88.94 73 ILE A C 1
ATOM 611 O O . ILE A 1 73 ? 0.700 7.411 2.064 1.00 88.94 73 ILE A O 1
ATOM 615 N N . GLN A 1 74 ? -1.012 8.387 3.157 1.00 90.88 74 GLN A N 1
ATOM 616 C CA . GLN A 1 74 ? -1.456 9.226 2.040 1.00 90.88 74 GLN A CA 1
ATOM 617 C C . GLN A 1 74 ? -0.358 10.184 1.577 1.00 90.88 74 GLN A C 1
ATOM 619 O O . GLN A 1 74 ? -0.111 10.323 0.384 1.00 90.88 74 GLN A O 1
ATOM 624 N N . TRP A 1 75 ? 0.362 10.812 2.508 1.00 93.62 75 TRP A N 1
ATOM 625 C CA . TRP A 1 75 ? 1.480 11.683 2.157 1.00 93.62 75 TRP A CA 1
ATOM 626 C C . TRP A 1 75 ? 2.574 10.926 1.392 1.00 93.62 75 TRP A C 1
ATOM 628 O O . TRP A 1 75 ? 3.082 11.429 0.391 1.00 93.62 75 TRP A O 1
ATOM 638 N N . LYS A 1 76 ? 2.916 9.701 1.815 1.00 89.56 76 LYS A N 1
ATOM 639 C CA . LYS A 1 76 ? 3.881 8.856 1.093 1.00 89.56 76 LYS A CA 1
ATOM 640 C C . LYS A 1 76 ? 3.400 8.468 -0.302 1.00 89.56 76 LYS A C 1
ATOM 642 O O . LYS A 1 76 ? 4.218 8.442 -1.217 1.00 89.56 76 LYS A O 1
ATOM 647 N N . GLU A 1 77 ? 2.113 8.173 -0.455 1.00 87.94 77 GLU A N 1
ATOM 648 C CA . GLU A 1 77 ? 1.494 7.888 -1.753 1.00 87.94 77 GLU A CA 1
ATOM 649 C C . GLU A 1 77 ? 1.625 9.094 -2.691 1.00 87.94 77 GLU A C 1
ATOM 651 O O . GLU A 1 77 ? 2.205 8.967 -3.765 1.00 87.94 77 GLU A O 1
ATOM 656 N N . VAL A 1 78 ? 1.254 10.292 -2.225 1.00 90.31 78 VAL A N 1
ATOM 657 C CA . VAL A 1 78 ? 1.404 11.538 -2.997 1.00 90.31 78 VAL A CA 1
ATOM 658 C C . VAL A 1 78 ? 2.860 11.783 -3.401 1.00 90.31 78 VAL A C 1
ATOM 660 O O . VAL A 1 78 ? 3.129 12.161 -4.538 1.00 90.31 78 VAL A O 1
ATOM 663 N N . GLN A 1 79 ? 3.826 11.562 -2.504 1.00 89.94 79 GLN A N 1
ATOM 664 C CA . GLN A 1 79 ? 5.245 11.696 -2.854 1.00 89.94 79 GLN A CA 1
ATOM 665 C C . GLN A 1 79 ? 5.677 10.682 -3.922 1.00 89.94 79 GLN A C 1
ATOM 667 O O . GLN A 1 79 ? 6.408 11.042 -4.845 1.00 89.94 79 GLN A O 1
ATOM 672 N N . ALA A 1 80 ? 5.223 9.430 -3.823 1.00 85.88 80 ALA A N 1
ATOM 673 C CA . ALA A 1 80 ? 5.517 8.405 -4.818 1.00 85.88 80 ALA A CA 1
ATOM 674 C C . ALA A 1 80 ? 4.918 8.756 -6.189 1.00 85.88 80 ALA A C 1
ATOM 676 O O . ALA A 1 80 ? 5.602 8.605 -7.203 1.00 85.88 80 ALA A O 1
ATOM 677 N N . ASP A 1 81 ? 3.696 9.288 -6.218 1.00 85.88 81 ASP A N 1
ATOM 678 C CA . ASP A 1 81 ? 3.038 9.745 -7.442 1.00 85.88 81 ASP A CA 1
ATOM 679 C C . ASP A 1 81 ? 3.774 10.928 -8.069 1.00 85.88 81 ASP A C 1
ATOM 681 O O . ASP A 1 81 ? 4.062 10.905 -9.263 1.00 85.88 81 ASP A O 1
ATOM 685 N N . LEU A 1 82 ? 4.166 11.930 -7.274 1.00 86.31 82 LEU A N 1
ATOM 686 C CA . LEU A 1 82 ? 4.951 13.070 -7.759 1.00 86.31 82 LEU A CA 1
ATOM 687 C C . LEU A 1 82 ? 6.277 12.625 -8.389 1.00 86.31 82 LEU A C 1
ATOM 689 O O . LEU A 1 82 ? 6.647 13.096 -9.466 1.00 86.31 82 LEU A O 1
ATOM 693 N N . VAL A 1 83 ? 6.985 11.694 -7.744 1.00 86.88 83 VAL A N 1
ATOM 694 C CA . VAL A 1 83 ? 8.212 11.103 -8.297 1.00 86.88 83 VAL A CA 1
ATOM 695 C C . VAL A 1 83 ? 7.915 10.332 -9.583 1.00 86.88 83 VAL A C 1
ATOM 697 O O . VAL A 1 83 ? 8.699 10.402 -10.526 1.00 86.88 83 VAL A O 1
ATOM 700 N N . SER A 1 84 ? 6.785 9.630 -9.653 1.00 84.50 84 SER A N 1
ATOM 701 C CA . SER A 1 84 ? 6.394 8.859 -10.833 1.00 84.50 84 SER A CA 1
ATOM 702 C C . SER A 1 84 ? 5.980 9.729 -12.020 1.00 84.50 84 SER A C 1
ATOM 704 O O . SER A 1 84 ? 6.278 9.372 -13.154 1.00 84.50 84 SER A O 1
ATOM 706 N N . VAL A 1 85 ? 5.323 10.866 -11.780 1.00 82.38 85 VAL A N 1
ATOM 707 C CA . VAL A 1 85 ? 4.943 11.833 -12.824 1.00 82.38 85 VAL A CA 1
ATOM 708 C C . VAL A 1 85 ? 6.177 12.527 -13.399 1.00 82.38 85 VAL A C 1
ATOM 710 O O . VAL A 1 85 ? 6.268 12.739 -14.608 1.00 82.38 85 VAL A O 1
ATOM 713 N N . ASN A 1 86 ? 7.137 12.873 -12.540 1.00 79.19 86 ASN A N 1
ATOM 714 C CA . ASN A 1 86 ? 8.333 13.614 -12.944 1.00 79.19 86 ASN A CA 1
ATOM 715 C C . ASN A 1 86 ? 9.463 12.705 -13.451 1.00 79.19 86 ASN A C 1
ATOM 717 O O . ASN A 1 86 ? 10.341 13.151 -14.192 1.00 79.19 86 ASN A O 1
ATOM 721 N N . GLY A 1 87 ? 9.469 11.438 -13.041 1.00 76.38 87 GLY A N 1
ATOM 722 C CA . GLY A 1 87 ? 10.470 10.452 -13.419 1.00 76.38 87 GLY A CA 1
ATOM 723 C C . GLY A 1 87 ? 10.126 9.748 -14.728 1.00 76.38 87 GLY A C 1
ATOM 724 O O . GLY A 1 87 ? 8.977 9.418 -14.998 1.00 76.38 87 GLY A O 1
ATOM 725 N N . ARG A 1 88 ? 11.144 9.462 -15.544 1.00 78.81 88 ARG A N 1
ATOM 726 C CA . ARG A 1 88 ? 11.004 8.555 -16.690 1.00 78.81 88 ARG A CA 1
ATOM 727 C C . ARG A 1 88 ? 11.633 7.206 -16.333 1.00 78.81 88 ARG A C 1
ATOM 729 O O . ARG A 1 88 ? 12.829 7.190 -16.038 1.00 78.81 88 ARG A O 1
ATOM 736 N N . PRO A 1 89 ? 10.872 6.097 -16.341 1.00 82.50 89 PRO A N 1
ATOM 737 C CA . PRO A 1 89 ? 11.438 4.776 -16.105 1.00 82.50 89 PRO A CA 1
ATOM 738 C C . PRO A 1 89 ? 12.433 4.425 -17.212 1.00 82.50 89 PRO A C 1
ATOM 740 O O . PRO A 1 89 ? 12.153 4.617 -18.397 1.00 82.50 89 PRO A O 1
ATOM 743 N N . ASN A 1 90 ? 13.607 3.931 -16.820 1.00 84.81 90 ASN A N 1
ATOM 744 C CA . ASN A 1 90 ? 14.622 3.477 -17.762 1.00 84.81 90 ASN A CA 1
ATOM 745 C C . ASN A 1 90 ? 14.298 2.047 -18.214 1.00 84.81 90 ASN A C 1
ATOM 747 O O . ASN A 1 90 ? 14.180 1.153 -17.379 1.00 84.81 90 ASN A O 1
ATOM 751 N N . MET A 1 91 ? 14.157 1.839 -19.522 1.00 86.88 91 MET A N 1
ATOM 752 C CA . MET A 1 91 ? 13.905 0.52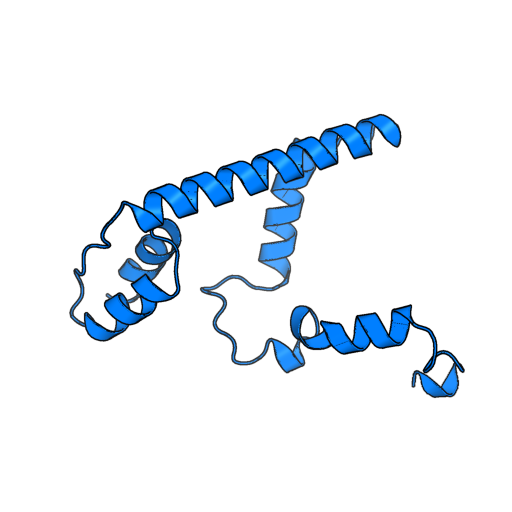2 -20.107 1.00 86.88 91 MET A CA 1
ATOM 753 C C . MET A 1 91 ? 15.241 -0.181 -20.340 1.00 86.88 91 MET A C 1
ATOM 755 O O . MET A 1 91 ? 16.036 0.274 -21.162 1.00 86.88 91 MET A O 1
ATOM 759 N N . GLN A 1 92 ? 15.512 -1.252 -19.596 1.00 83.44 92 GLN A N 1
ATOM 760 C CA . GLN A 1 92 ? 16.830 -1.899 -19.575 1.00 83.44 92 GLN A CA 1
ATOM 761 C C . GLN A 1 92 ? 16.807 -3.337 -20.093 1.00 83.44 92 GLN A C 1
ATOM 763 O O . GLN A 1 92 ? 17.838 -3.829 -20.547 1.00 83.44 92 GLN A O 1
ATOM 768 N N . THR A 1 93 ? 15.662 -4.018 -20.038 1.00 85.50 93 THR A N 1
ATOM 769 C CA . THR A 1 93 ? 15.570 -5.434 -20.414 1.00 85.50 93 THR A CA 1
ATOM 770 C C . THR A 1 93 ? 15.204 -5.625 -21.887 1.00 85.50 93 THR A C 1
ATOM 772 O O . THR A 1 93 ? 14.750 -4.708 -22.576 1.00 85.50 93 THR A O 1
ATOM 775 N N . TYR A 1 94 ? 15.362 -6.858 -22.383 1.00 86.50 94 TYR A N 1
ATOM 776 C CA . TYR A 1 94 ? 14.939 -7.239 -23.738 1.00 86.50 94 TYR A CA 1
ATOM 777 C C . TYR A 1 94 ? 13.414 -7.136 -23.941 1.00 86.50 94 TYR A C 1
ATOM 779 O O . TYR A 1 94 ? 12.942 -7.082 -25.076 1.00 86.50 94 TYR A O 1
ATOM 787 N N . PHE A 1 95 ? 12.631 -7.049 -22.859 1.00 87.75 95 PHE A N 1
ATOM 788 C CA . PHE A 1 95 ? 11.169 -6.978 -22.880 1.00 87.75 95 PHE A CA 1
ATOM 789 C C . PHE A 1 95 ? 10.640 -5.534 -22.814 1.00 87.75 95 PHE A C 1
ATOM 791 O O . PHE A 1 95 ? 9.715 -5.232 -22.060 1.00 87.75 95 PHE A O 1
ATOM 798 N N . GLN A 1 96 ? 11.176 -4.634 -23.643 1.00 87.75 96 GLN A N 1
ATOM 799 C CA . GLN A 1 96 ? 10.841 -3.200 -23.612 1.00 87.75 96 GLN A CA 1
ATOM 800 C C . GLN A 1 96 ? 9.337 -2.898 -23.747 1.00 87.75 96 GLN A C 1
ATOM 802 O O . GLN A 1 96 ? 8.830 -1.953 -23.144 1.00 87.75 96 GLN A O 1
ATOM 807 N N . GLN A 1 97 ? 8.587 -3.697 -24.517 1.00 89.12 97 GLN A N 1
ATOM 808 C CA . GLN A 1 97 ? 7.131 -3.527 -24.637 1.00 89.12 97 GLN A CA 1
ATOM 809 C C . GLN A 1 97 ? 6.408 -3.811 -23.313 1.00 89.12 97 GLN A C 1
ATOM 811 O O . GLN A 1 97 ? 5.479 -3.089 -22.944 1.00 89.12 97 GLN A O 1
ATOM 816 N N . LEU A 1 98 ? 6.859 -4.831 -22.580 1.00 89.06 98 LEU A N 1
ATOM 817 C CA . LEU A 1 98 ? 6.312 -5.190 -21.277 1.00 89.06 98 LEU A CA 1
ATOM 818 C C . LEU A 1 98 ? 6.696 -4.153 -20.219 1.00 89.06 98 LEU A C 1
ATOM 820 O O . LEU A 1 98 ? 5.839 -3.740 -19.442 1.00 89.06 98 LEU A O 1
ATOM 824 N N . GLU A 1 99 ? 7.937 -3.664 -20.239 1.00 89.94 99 GLU A N 1
ATOM 825 C CA . GLU A 1 99 ? 8.374 -2.555 -19.384 1.00 89.94 99 GLU A CA 1
ATOM 826 C C . GLU A 1 99 ? 7.557 -1.286 -19.646 1.00 89.94 99 GLU A C 1
ATOM 828 O O . GLU A 1 99 ? 7.098 -0.644 -18.706 1.00 89.94 99 GLU A O 1
ATOM 833 N N . ARG A 1 100 ? 7.282 -0.946 -20.909 1.00 89.44 100 ARG A N 1
ATOM 834 C CA . ARG A 1 100 ? 6.440 0.210 -21.248 1.00 89.44 100 ARG A CA 1
ATOM 835 C C . ARG A 1 100 ? 5.011 0.054 -20.739 1.00 89.44 100 ARG A C 1
ATOM 837 O O . ARG A 1 100 ? 4.433 1.016 -20.242 1.00 89.44 100 ARG A O 1
ATOM 844 N N . SER A 1 101 ? 4.448 -1.150 -20.837 1.00 89.00 101 SER A N 1
ATOM 845 C CA . SER A 1 101 ? 3.139 -1.440 -20.250 1.00 89.00 101 SER A CA 1
ATOM 846 C C . SER A 1 101 ? 3.175 -1.320 -18.726 1.00 89.00 101 SER A C 1
ATOM 848 O O . SER A 1 101 ? 2.277 -0.719 -18.144 1.00 89.00 101 SER A O 1
ATOM 850 N N . ALA A 1 102 ? 4.208 -1.856 -18.077 1.00 88.19 102 ALA A N 1
ATOM 851 C CA . ALA A 1 102 ? 4.375 -1.792 -16.630 1.00 88.19 102 ALA A CA 1
ATOM 852 C C . ALA A 1 102 ? 4.551 -0.347 -16.142 1.00 88.19 102 ALA A C 1
ATOM 854 O O . ALA A 1 102 ? 3.925 0.035 -15.163 1.00 88.19 102 ALA A O 1
ATOM 855 N N . ALA A 1 103 ? 5.314 0.479 -16.858 1.00 88.19 103 ALA A N 1
ATOM 856 C CA . ALA A 1 103 ? 5.506 1.900 -16.568 1.00 88.19 103 ALA A CA 1
ATOM 857 C C . ALA A 1 103 ? 4.206 2.724 -16.618 1.00 88.19 103 ALA A C 1
ATOM 859 O O . ALA A 1 103 ? 4.099 3.731 -15.929 1.00 88.19 103 ALA A O 1
ATOM 860 N N . ASN A 1 104 ? 3.222 2.304 -17.419 1.00 86.19 104 ASN A N 1
ATOM 861 C CA . ASN A 1 104 ? 1.913 2.961 -17.483 1.00 86.19 104 ASN A CA 1
ATOM 862 C C . ASN A 1 104 ? 0.957 2.509 -16.367 1.00 86.19 104 ASN A C 1
ATOM 864 O O . ASN A 1 104 ? -0.039 3.179 -16.109 1.00 86.19 104 ASN A O 1
ATOM 868 N N . VAL A 1 105 ? 1.213 1.349 -15.756 1.00 85.69 105 VAL A N 1
ATOM 869 C CA . VAL A 1 105 ? 0.339 0.738 -14.739 1.00 85.69 105 VAL A CA 1
ATOM 870 C C . VAL A 1 105 ? 0.890 0.942 -13.327 1.00 85.69 105 VAL A C 1
ATOM 872 O O . VAL A 1 105 ? 0.120 1.063 -12.377 1.00 85.69 105 VAL A O 1
ATOM 875 N N . TYR A 1 106 ? 2.211 0.965 -13.174 1.00 85.06 106 TYR A N 1
ATOM 876 C CA . TYR A 1 106 ? 2.901 1.031 -11.894 1.00 85.06 106 TYR A CA 1
ATOM 877 C C . TYR A 1 106 ? 3.506 2.404 -11.641 1.00 85.06 106 TYR A 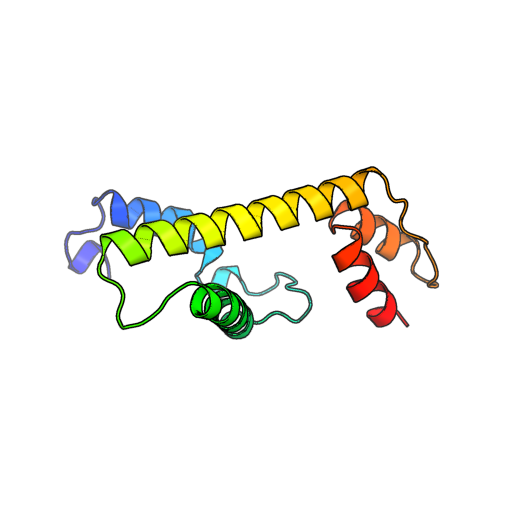C 1
ATOM 879 O O . TYR A 1 106 ? 3.993 3.065 -12.555 1.00 85.06 106 TYR A O 1
ATOM 887 N N . THR A 1 107 ? 3.561 2.785 -10.364 1.00 86.00 107 THR A N 1
ATOM 888 C CA . THR A 1 107 ? 4.431 3.875 -9.926 1.00 86.00 107 THR A CA 1
ATOM 889 C C . THR A 1 107 ? 5.891 3.508 -10.185 1.00 86.00 107 THR A C 1
ATOM 891 O O . THR A 1 107 ? 6.260 2.330 -10.213 1.00 86.00 107 THR A O 1
ATOM 894 N N . LEU A 1 108 ? 6.752 4.514 -10.329 1.00 87.88 108 LEU A N 1
ATOM 895 C CA . LEU A 1 108 ? 8.175 4.313 -10.605 1.00 87.88 108 LEU A CA 1
ATOM 896 C C . LEU A 1 108 ? 8.866 3.381 -9.588 1.00 87.88 108 LEU A C 1
ATOM 898 O O . LEU A 1 108 ? 9.719 2.577 -9.959 1.00 87.88 108 LEU A O 1
ATOM 902 N N . SER A 1 109 ? 8.470 3.441 -8.313 1.00 85.62 109 SER A N 1
ATOM 903 C CA . SER A 1 109 ? 8.998 2.556 -7.268 1.00 85.62 109 SER A CA 1
ATOM 904 C C . SER A 1 109 ? 8.635 1.089 -7.505 1.00 85.62 109 SER A C 1
ATOM 906 O O . SER A 1 109 ? 9.488 0.215 -7.369 1.00 85.62 109 SER A O 1
ATOM 908 N N . VAL A 1 110 ? 7.391 0.810 -7.897 1.00 86.06 110 VAL A N 1
ATOM 909 C CA . VAL A 1 110 ? 6.924 -0.547 -8.211 1.00 86.06 110 VAL A CA 1
ATOM 910 C C . VAL A 1 110 ? 7.504 -1.030 -9.541 1.00 86.06 110 VAL A C 1
ATOM 912 O O . VAL A 1 110 ? 7.883 -2.195 -9.646 1.00 86.06 110 VAL A O 1
ATOM 915 N N . PHE A 1 111 ? 7.668 -0.142 -10.525 1.00 88.38 111 PHE A N 1
ATOM 916 C CA . PHE A 1 111 ? 8.348 -0.457 -11.782 1.00 88.38 111 PHE A CA 1
ATOM 917 C C . PHE A 1 111 ? 9.765 -1.004 -11.543 1.00 88.38 111 PHE A C 1
ATOM 919 O O . PHE A 1 111 ? 10.108 -2.059 -12.073 1.00 88.38 111 PHE A O 1
ATOM 926 N N . TYR A 1 112 ? 10.561 -0.358 -10.683 1.00 88.25 112 TYR A N 1
ATOM 927 C CA . TYR A 1 112 ? 11.915 -0.830 -10.367 1.00 88.25 112 TYR A CA 1
ATOM 928 C C . TYR A 1 112 ? 11.956 -2.117 -9.534 1.00 88.25 112 TYR A C 1
ATOM 930 O O . TYR A 1 112 ? 12.965 -2.814 -9.554 1.00 88.25 112 TYR A O 1
ATOM 938 N N . MET A 1 113 ? 10.878 -2.474 -8.830 1.00 88.44 113 MET A N 1
ATOM 939 C CA . MET A 1 113 ? 10.755 -3.802 -8.210 1.00 88.44 113 MET A CA 1
ATOM 940 C C . MET A 1 113 ? 10.400 -4.882 -9.237 1.00 88.44 113 MET A C 1
ATOM 942 O O . MET A 1 113 ? 10.796 -6.034 -9.086 1.00 88.44 113 MET A O 1
ATOM 946 N N . PHE A 1 114 ? 9.649 -4.516 -10.277 1.00 85.62 114 PHE A N 1
ATOM 947 C CA . PHE A 1 114 ? 9.228 -5.419 -11.344 1.00 85.62 114 PHE A CA 1
ATOM 948 C C . PHE A 1 114 ? 10.349 -5.710 -12.349 1.00 85.62 114 PHE A C 1
ATOM 950 O O . PHE A 1 114 ? 10.518 -6.855 -12.759 1.00 85.62 114 PHE A O 1
ATOM 957 N N . GLN A 1 115 ? 11.130 -4.697 -12.727 1.00 86.50 115 GLN A N 1
ATOM 958 C CA . GLN A 1 115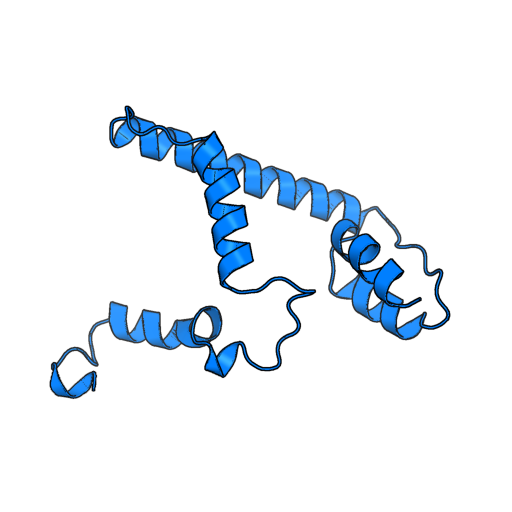 ? 12.158 -4.792 -13.765 1.00 86.50 115 GLN A CA 1
ATOM 959 C C . GLN A 1 115 ? 13.192 -5.925 -13.551 1.00 86.50 115 GLN A C 1
ATOM 961 O O . GLN A 1 115 ? 13.462 -6.643 -14.513 1.00 86.50 115 GLN A O 1
ATOM 966 N N . PRO A 1 116 ? 13.714 -6.187 -12.334 1.00 86.75 116 PRO A N 1
ATOM 967 C CA . PRO A 1 116 ? 14.635 -7.301 -12.086 1.00 86.75 116 PRO A CA 1
ATOM 968 C C . PRO A 1 116 ? 14.023 -8.697 -12.271 1.00 86.75 116 PRO A C 1
ATOM 970 O O . PRO A 1 116 ? 14.763 -9.664 -12.400 1.00 86.75 116 PRO A O 1
ATOM 973 N N . ILE A 1 117 ? 12.691 -8.823 -12.270 1.00 85.62 117 ILE A N 1
ATOM 974 C CA . ILE A 1 117 ? 11.985 -10.105 -12.453 1.00 85.62 117 ILE A CA 1
ATOM 975 C C . ILE A 1 117 ? 11.980 -10.522 -13.935 1.00 85.62 117 ILE A C 1
ATOM 977 O O . ILE A 1 117 ? 11.733 -11.680 -14.255 1.00 85.62 117 ILE A O 1
ATOM 981 N N . LEU A 1 118 ? 12.234 -9.579 -14.846 1.00 80.00 118 LEU A N 1
ATOM 982 C CA . LEU A 1 118 ? 12.229 -9.797 -16.295 1.00 80.00 118 LEU A CA 1
ATOM 983 C C . LEU A 1 118 ? 13.569 -10.300 -16.860 1.00 80.00 118 LEU A C 1
ATOM 985 O O . LEU A 1 118 ? 13.687 -10.428 -18.081 1.00 80.00 118 LEU A O 1
ATOM 989 N N . VAL A 1 119 ? 14.566 -10.526 -15.999 1.00 67.62 119 VAL A N 1
ATOM 990 C CA . VAL A 1 119 ? 15.908 -11.016 -16.357 1.00 67.62 119 VAL A CA 1
ATOM 991 C C . VAL A 1 119 ? 15.933 -12.538 -16.426 1.00 67.62 119 VAL A C 1
ATOM 993 O O . VAL A 1 119 ? 15.400 -13.179 -15.494 1.00 67.62 119 VAL A O 1
#

Foldseek 3Di:
DCVVVVCCPPPVNVVCVVCCCVPPPVNVPPDDPVPDDPVNVVVVVCVLLVVQDDPPDDPVSSVVSNVVSVVVVVVVVVVLVVCLVPDDADQDDPPSVVLVVCSVVDGNVVSVVVRVVRD

Organism: Arachis hypogaea (NCBI:txid3818)

pLDDT: mean 84.18, std 9.76, range [54.47, 96.25]

Secondary structure (DSSP, 8-state):
--GGGT-TT-HHHHHHHHTGGGT-HHHHTT---TT--HHHHHHHHHHHHHTT--TT--HHHHHHHHHHHHHHHHHHHHHHHHHHHHPPPP--SS-HHHHHHHHHHS-HHHHHHHGGGG-

InterPro domains:
  IPR031052 FHY3/FAR1 family [PTHR31669] (1-115)